Protein AF-A0A080LUN8-F1 (afdb_monomer_lite)

Organism: NCBI:txid327160

pLDDT: mean 87.28, std 7.6, range [53.25, 93.38]

InterPro domains:
  IPR001196 Large ribosomal subunit protein uL15, conserved site [PS00475] (41-71)
  IPR021131 Large ribosomal subunit protein uL15/eL18 [PF00828] (16-75)
  IPR036227 Large ribosomal subunit protein uL15/eL18 superfamily [SSF52080] (3-75)

Secondary structure (DSSP, 8-state):
--GGGEEEEEHHHHHH-S-SEE-HHHHHHTTSS-TT-SEEEEE--S---S--EEES-EE-HHHHHHHHHTT-EEE-

Radius of gyration: 11.27 Å; chains: 1; bounding box: 34×19×25 Å

Foldseek 3Di:
DQPVQEEEAELVLVQPDPDQEDEPVSCCVSVV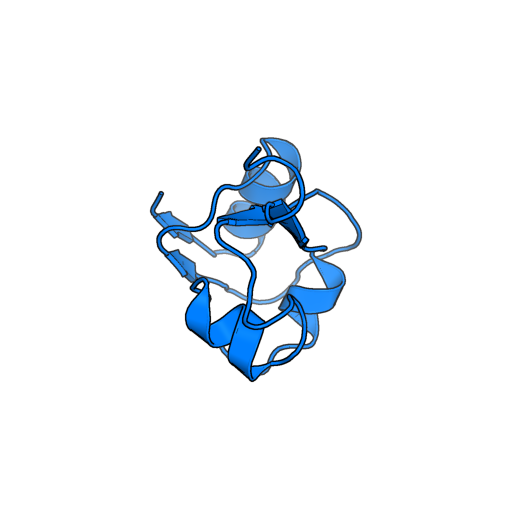GPPSHPAYEYEHHDAHQAAHEYARHHYDPNRQVRNVVSVYYYHD

Structure (mmCIF, N/CA/C/O backbone):
data_AF-A0A080LUN8-F1
#
_entry.id   AF-A0A080LUN8-F1
#
loop_
_atom_site.group_PDB
_atom_site.id
_atom_site.type_symbol
_atom_site.label_atom_id
_atom_site.label_alt_id
_atom_site.label_comp_id
_atom_site.label_asym_id
_atom_site.label_entity_id
_atom_site.label_seq_id
_atom_site.pdbx_PDB_ins_code
_atom_site.Cartn_x
_atom_site.Cartn_y
_atom_site.Cartn_z
_atom_site.occupancy
_atom_site.B_iso_or_equiv
_atom_site.auth_seq_id
_atom_site.auth_comp_id
_atom_site.auth_asym_id
_atom_site.auth_atom_id
_atom_site.pdbx_PDB_model_num
ATOM 1 N N . MET A 1 1 ? 22.625 5.446 -7.295 1.00 53.25 1 MET A N 1
ATOM 2 C CA . MET A 1 1 ? 21.842 5.551 -8.546 1.00 53.25 1 MET A CA 1
ATOM 3 C C . MET A 1 1 ? 20.700 4.523 -8.555 1.00 53.25 1 MET A C 1
ATOM 5 O O . MET A 1 1 ? 20.528 3.792 -9.516 1.00 53.25 1 MET A O 1
ATOM 9 N N . THR A 1 2 ? 19.936 4.428 -7.455 1.00 57.47 2 THR A N 1
ATOM 10 C CA . THR A 1 2 ? 18.916 3.367 -7.246 1.00 57.47 2 THR A CA 1
ATOM 11 C C . THR A 1 2 ? 17.570 3.930 -6.777 1.00 57.47 2 THR A C 1
ATOM 13 O O . THR A 1 2 ? 16.570 3.224 -6.778 1.00 57.47 2 THR A O 1
ATOM 16 N N . ARG A 1 3 ? 17.526 5.214 -6.388 1.00 59.50 3 ARG A N 1
ATOM 17 C CA . ARG A 1 3 ? 16.316 5.877 -5.871 1.00 59.50 3 ARG A CA 1
ATOM 18 C C . ARG A 1 3 ? 15.223 6.031 -6.927 1.00 59.50 3 ARG A C 1
ATOM 20 O O . ARG A 1 3 ? 14.057 6.011 -6.572 1.00 59.50 3 ARG A O 1
ATOM 27 N N . GLU A 1 4 ? 15.602 6.127 -8.197 1.00 68.12 4 GLU A N 1
ATOM 28 C CA . GLU A 1 4 ? 14.691 6.339 -9.331 1.00 68.12 4 GLU A CA 1
ATOM 29 C C . GLU A 1 4 ? 13.831 5.108 -9.659 1.00 68.12 4 GLU A C 1
ATOM 31 O O . GLU A 1 4 ? 12.884 5.207 -10.430 1.00 68.12 4 GLU A O 1
ATOM 36 N N . ARG A 1 5 ? 14.148 3.941 -9.079 1.00 79.44 5 ARG A N 1
ATOM 37 C CA . ARG A 1 5 ? 13.441 2.673 -9.335 1.00 79.44 5 ARG A CA 1
ATOM 38 C C . ARG A 1 5 ? 12.604 2.207 -8.141 1.00 79.44 5 ARG A C 1
ATOM 40 O O . ARG A 1 5 ? 12.119 1.077 -8.154 1.00 79.44 5 ARG A O 1
ATOM 47 N N . ASN A 1 6 ? 12.453 3.059 -7.126 1.00 84.88 6 ASN A N 1
ATOM 48 C CA . ASN A 1 6 ? 11.571 2.825 -5.989 1.00 84.88 6 ASN A CA 1
ATOM 49 C C . ASN A 1 6 ? 10.249 3.543 -6.235 1.00 84.88 6 ASN A C 1
ATOM 51 O O . ASN A 1 6 ? 10.238 4.762 -6.402 1.00 84.88 6 ASN A O 1
ATOM 55 N N . PHE A 1 7 ? 9.153 2.794 -6.226 1.00 89.88 7 PHE A N 1
ATOM 56 C CA . PHE A 1 7 ? 7.828 3.331 -6.507 1.00 89.88 7 PHE A CA 1
ATOM 57 C C . PHE A 1 7 ? 6.929 3.266 -5.281 1.00 89.88 7 PHE A C 1
ATOM 59 O O . PHE A 1 7 ? 7.034 2.365 -4.448 1.00 89.88 7 PHE A O 1
ATOM 66 N N . GLU A 1 8 ? 6.039 4.243 -5.172 1.00 91.44 8 GLU A N 1
ATOM 67 C CA . GLU A 1 8 ? 5.045 4.301 -4.111 1.00 91.44 8 GLU A CA 1
ATOM 68 C C . GLU A 1 8 ? 3.715 3.768 -4.632 1.00 91.44 8 GLU A C 1
ATOM 70 O O . GLU A 1 8 ? 3.243 4.179 -5.690 1.00 91.44 8 GLU A O 1
ATOM 75 N N . VAL A 1 9 ? 3.107 2.862 -3.872 1.00 91.94 9 VAL A N 1
ATOM 76 C CA . VAL A 1 9 ? 1.824 2.245 -4.209 1.00 91.94 9 VAL A CA 1
ATOM 77 C C . VAL A 1 9 ? 0.768 2.707 -3.218 1.00 91.94 9 VAL A C 1
ATOM 79 O O . VAL A 1 9 ? 0.998 2.735 -2.008 1.00 91.94 9 VAL A O 1
ATOM 82 N N . ARG A 1 10 ? -0.400 3.093 -3.731 1.00 92.81 10 ARG A N 1
ATOM 83 C CA . ARG A 1 10 ? -1.526 3.585 -2.926 1.00 92.81 10 ARG A CA 1
ATOM 84 C C . ARG A 1 10 ? -2.459 2.440 -2.546 1.00 92.81 10 ARG A C 1
ATOM 86 O O . ARG A 1 10 ? -2.609 1.491 -3.308 1.00 92.81 10 ARG A O 1
ATOM 93 N N . LEU A 1 11 ? -3.153 2.561 -1.414 1.00 89.75 11 LEU A N 1
ATOM 94 C CA . LEU A 1 11 ? -4.143 1.563 -0.990 1.00 89.75 11 LEU A CA 1
ATOM 95 C C . LEU A 1 11 ? -5.297 1.440 -1.990 1.00 89.75 11 LEU A C 1
ATOM 97 O O . LEU A 1 11 ? -5.735 0.332 -2.268 1.00 89.75 11 LEU A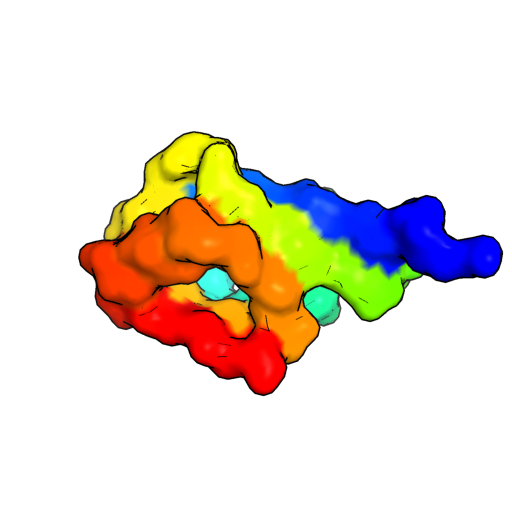 O 1
ATOM 101 N N . THR A 1 12 ? -5.725 2.548 -2.603 1.00 90.06 12 THR A N 1
ATOM 102 C CA . THR A 1 12 ? -6.751 2.517 -3.658 1.00 90.06 12 THR A CA 1
ATOM 103 C C . THR A 1 12 ? -6.331 1.678 -4.868 1.00 90.06 12 THR A C 1
ATOM 105 O O . THR A 1 12 ? -7.180 1.054 -5.492 1.00 90.06 12 THR A O 1
ATOM 108 N N . GLU A 1 13 ? -5.040 1.654 -5.214 1.00 89.06 13 GLU A N 1
ATOM 109 C CA . GLU A 1 13 ? -4.544 0.823 -6.319 1.00 8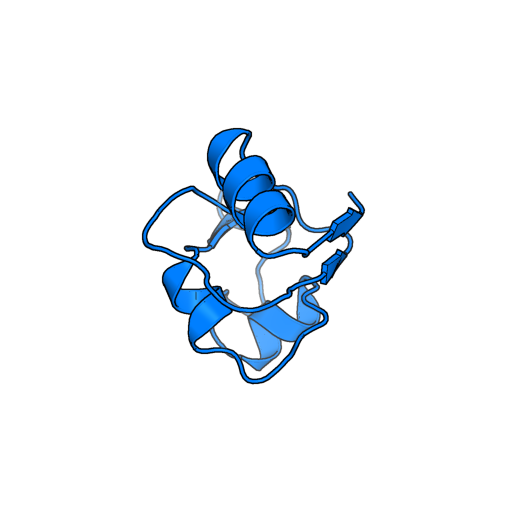9.06 13 GLU A CA 1
ATOM 110 C C . GLU A 1 13 ? -4.690 -0.654 -5.949 1.00 89.06 13 GLU A C 1
ATOM 112 O O . GLU A 1 13 ? -5.271 -1.413 -6.715 1.00 89.06 13 GLU A O 1
ATOM 117 N N . LEU A 1 14 ? -4.268 -1.029 -4.734 1.00 87.94 14 LEU A N 1
ATOM 118 C CA . LEU A 1 14 ? -4.403 -2.388 -4.192 1.00 87.94 14 LEU A CA 1
ATOM 119 C C . LEU A 1 14 ? -5.871 -2.831 -4.079 1.00 87.94 14 LEU A C 1
ATOM 121 O O . LEU A 1 14 ? -6.177 -3.997 -4.308 1.00 87.94 14 LEU A O 1
ATOM 125 N N . GLU A 1 15 ? -6.779 -1.905 -3.759 1.00 89.44 15 GLU A N 1
ATOM 126 C CA . GLU A 1 15 ? -8.220 -2.170 -3.681 1.00 89.44 15 GLU A CA 1
ATOM 127 C C . GLU A 1 15 ? -8.802 -2.575 -5.047 1.00 89.44 15 GLU A C 1
ATOM 129 O O . GLU A 1 15 ? -9.676 -3.435 -5.131 1.00 89.44 15 GLU A O 1
ATOM 134 N N . ARG A 1 16 ? -8.306 -1.967 -6.133 1.00 87.62 16 ARG A N 1
ATOM 135 C CA . ARG A 1 16 ? -8.767 -2.240 -7.504 1.00 87.62 16 ARG A CA 1
ATOM 136 C C . ARG A 1 16 ? -8.184 -3.528 -8.083 1.00 87.62 16 ARG A C 1
ATOM 138 O O . ARG A 1 16 ? -8.668 -3.990 -9.116 1.00 87.62 16 ARG A O 1
ATOM 145 N N . LEU A 1 17 ? -7.154 -4.091 -7.453 1.00 86.75 17 LEU A N 1
ATOM 146 C CA . LEU A 1 17 ? -6.532 -5.325 -7.907 1.00 86.75 17 LEU A CA 1
ATOM 147 C C . LEU A 1 17 ? -7.380 -6.539 -7.506 1.00 86.75 17 LEU A C 1
ATOM 149 O O . LEU A 1 17 ? -7.646 -6.730 -6.319 1.00 86.75 17 LEU A O 1
ATOM 153 N N . PRO A 1 18 ? -7.735 -7.422 -8.456 1.00 85.62 18 PRO A N 1
ATOM 154 C CA . PRO A 1 18 ? -8.496 -8.637 -8.169 1.00 85.62 18 PRO A CA 1
ATOM 155 C C . PRO A 1 18 ? -7.626 -9.765 -7.577 1.00 85.62 18 PRO A C 1
ATOM 157 O O . PRO A 1 18 ? -7.988 -10.933 -7.676 1.00 85.62 18 PRO A O 1
ATOM 160 N N . ILE A 1 19 ? -6.461 -9.439 -7.009 1.00 88.31 19 ILE A N 1
ATOM 161 C CA . ILE A 1 19 ? -5.471 -10.396 -6.496 1.00 88.31 19 ILE A CA 1
ATOM 162 C C . ILE A 1 19 ? -5.200 -10.148 -5.018 1.00 88.31 19 ILE A C 1
ATOM 164 O O . ILE A 1 19 ? -4.929 -9.020 -4.600 1.00 88.31 19 ILE A O 1
ATOM 168 N N . ASP A 1 20 ? -5.337 -11.189 -4.203 1.00 88.06 20 ASP A N 1
ATOM 169 C CA . ASP A 1 20 ? -5.188 -11.074 -2.748 1.00 88.06 20 ASP A CA 1
ATOM 170 C C . ASP A 1 20 ? -3.715 -11.104 -2.330 1.00 88.06 20 ASP A C 1
ATOM 172 O O . ASP A 1 20 ? -3.336 -10.442 -1.370 1.00 88.06 20 ASP A O 1
ATOM 176 N N . GLU A 1 21 ? -2.873 -11.832 -3.065 1.00 90.25 21 GLU A N 1
ATOM 177 C CA . GLU A 1 21 ? -1.429 -11.874 -2.847 1.00 90.25 21 GLU A CA 1
ATOM 178 C C . GLU A 1 21 ? -0.730 -10.850 -3.742 1.00 90.25 21 GLU A C 1
ATOM 180 O O .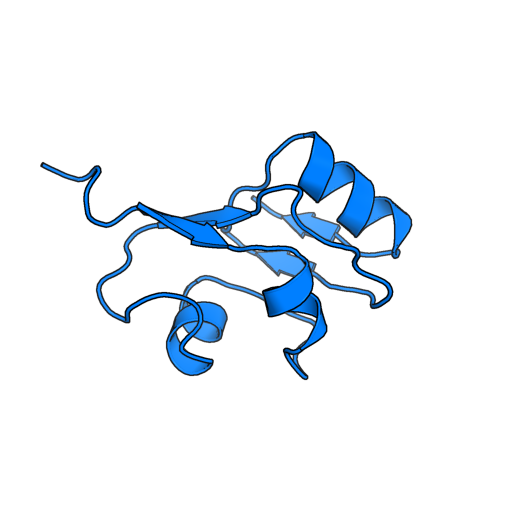 GLU A 1 21 ? -0.878 -10.868 -4.963 1.00 90.25 21 GLU A O 1
ATOM 185 N N . ILE A 1 22 ? 0.008 -9.933 -3.119 1.00 90.88 22 ILE A N 1
ATOM 186 C CA . ILE A 1 22 ? 0.620 -8.790 -3.783 1.00 90.88 22 ILE A CA 1
ATOM 187 C C . ILE A 1 22 ? 2.122 -8.806 -3.510 1.00 90.88 22 ILE A C 1
ATOM 189 O O . ILE A 1 22 ? 2.584 -8.544 -2.397 1.00 90.88 22 ILE A O 1
ATOM 193 N N . ASP A 1 23 ? 2.878 -9.085 -4.563 1.00 91.44 23 ASP A N 1
ATOM 194 C CA . ASP A 1 23 ? 4.330 -8.985 -4.612 1.00 91.44 23 ASP A CA 1
ATOM 195 C C . ASP A 1 23 ? 4.762 -7.930 -5.651 1.00 91.44 23 ASP A C 1
ATOM 197 O O . ASP A 1 23 ? 3.937 -7.293 -6.318 1.00 91.44 23 ASP A O 1
ATOM 201 N N . LEU A 1 24 ? 6.072 -7.712 -5.792 1.00 89.50 24 LEU A N 1
ATOM 202 C CA . LEU A 1 24 ? 6.593 -6.756 -6.772 1.00 89.50 24 LEU A CA 1
ATOM 203 C C . LEU A 1 24 ? 6.202 -7.126 -8.215 1.00 89.50 24 LEU A C 1
ATOM 205 O O . LEU A 1 24 ? 5.909 -6.235 -9.010 1.00 89.50 24 LEU A O 1
ATOM 209 N N . LEU A 1 25 ? 6.171 -8.417 -8.552 1.00 89.81 25 LEU A N 1
ATOM 210 C CA . LEU A 1 25 ? 5.869 -8.899 -9.900 1.00 89.81 25 LEU A CA 1
ATOM 211 C C . LEU A 1 25 ? 4.385 -8.710 -10.243 1.00 89.81 25 LEU A C 1
ATOM 213 O O . LEU A 1 25 ? 4.047 -8.311 -11.353 1.00 89.81 25 LEU A O 1
ATOM 217 N N . ALA A 1 26 ? 3.501 -8.936 -9.282 1.00 90.75 26 ALA A N 1
ATOM 218 C CA . ALA A 1 26 ? 2.066 -8.767 -9.379 1.00 90.75 26 ALA A CA 1
ATOM 219 C C . ALA A 1 26 ? 1.705 -7.289 -9.558 1.00 90.75 26 ALA A C 1
ATOM 221 O O . ALA A 1 26 ? 0.881 -6.950 -10.407 1.00 90.75 26 ALA A O 1
ATOM 222 N N . LEU A 1 27 ? 2.386 -6.393 -8.834 1.00 90.19 27 LEU A N 1
ATOM 223 C CA . LEU A 1 27 ? 2.255 -4.947 -9.030 1.00 90.19 27 LEU A CA 1
ATOM 224 C C . LEU A 1 27 ? 2.722 -4.508 -10.426 1.00 90.19 27 LEU A C 1
ATOM 226 O O . LEU A 1 27 ? 2.103 -3.629 -11.028 1.00 90.19 27 LEU A O 1
ATOM 230 N N . GLN A 1 28 ? 3.789 -5.117 -10.953 1.00 90.75 28 GLN A N 1
ATOM 231 C CA . GLN A 1 28 ? 4.277 -4.857 -12.312 1.00 90.75 28 GLN A CA 1
ATOM 232 C C . GLN A 1 28 ? 3.314 -5.386 -13.378 1.00 90.75 28 GLN A C 1
ATOM 234 O O . GLN A 1 28 ? 2.987 -4.670 -14.322 1.00 90.75 28 GLN A O 1
ATOM 239 N N . ALA A 1 29 ? 2.828 -6.617 -13.214 1.00 89.50 29 ALA A N 1
ATOM 240 C CA . ALA A 1 29 ? 1.880 -7.253 -14.123 1.00 89.50 29 ALA A CA 1
ATOM 241 C C . ALA A 1 29 ? 0.544 -6.500 -14.171 1.00 89.50 29 ALA A C 1
ATOM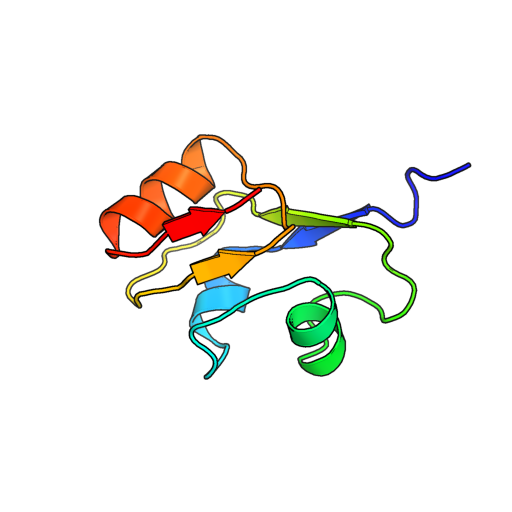 243 O O . ALA A 1 29 ? -0.067 -6.385 -15.231 1.00 89.50 29 ALA A O 1
ATOM 244 N N . ALA A 1 30 ? 0.120 -5.942 -13.037 1.00 88.19 30 ALA A N 1
ATOM 245 C CA . ALA A 1 30 ? -1.064 -5.102 -12.955 1.00 88.19 30 ALA A CA 1
ATOM 246 C C . ALA A 1 30 ? -0.856 -3.665 -13.471 1.00 88.19 30 ALA A C 1
ATOM 248 O O . ALA A 1 30 ? -1.815 -2.899 -13.542 1.00 88.19 30 ALA A O 1
ATOM 249 N N . GLY A 1 31 ? 0.378 -3.281 -13.811 1.00 88.31 31 GLY A N 1
ATOM 250 C CA . GLY A 1 31 ? 0.705 -1.944 -14.308 1.00 88.31 31 GLY A CA 1
ATOM 251 C C . GLY A 1 31 ? 0.667 -0.838 -13.247 1.00 88.31 31 GLY A C 1
ATOM 252 O O . GLY A 1 31 ? 0.693 0.335 -13.608 1.00 88.31 31 GLY A O 1
ATOM 253 N N . VAL A 1 32 ? 0.626 -1.194 -11.957 1.00 90.19 32 VAL A N 1
ATOM 254 C CA . VAL A 1 32 ? 0.651 -0.246 -10.824 1.00 90.19 32 VAL A CA 1
ATOM 255 C C . VAL A 1 32 ? 2.045 0.352 -10.649 1.00 90.19 32 VAL A C 1
ATOM 257 O O . VAL A 1 32 ? 2.203 1.533 -10.342 1.00 90.19 32 VAL A O 1
ATOM 260 N N . VAL A 1 33 ? 3.081 -0.460 -10.870 1.00 89.94 33 VAL A N 1
ATOM 261 C CA . VAL A 1 33 ? 4.473 -0.003 -10.913 1.00 89.94 33 VAL A CA 1
ATOM 262 C C . VAL A 1 33 ? 5.111 -0.385 -12.248 1.00 89.94 33 VAL A C 1
ATOM 264 O O . VAL A 1 33 ? 4.745 -1.401 -12.839 1.00 89.94 33 VAL A O 1
ATOM 267 N N . PRO A 1 34 ? 6.095 0.382 -12.745 1.00 89.31 34 PRO A N 1
ATOM 268 C CA . PRO A 1 34 ? 6.809 0.013 -13.962 1.00 89.31 34 PRO A CA 1
ATOM 269 C C . PRO A 1 34 ? 7.549 -1.321 -13.805 1.00 89.31 34 PRO A C 1
ATOM 271 O O . PRO A 1 34 ? 8.140 -1.580 -12.759 1.00 89.31 34 PRO A O 1
ATOM 274 N N . GLY A 1 35 ? 7.637 -2.119 -14.874 1.00 87.44 35 GLY A N 1
ATOM 275 C CA . GLY A 1 35 ? 8.411 -3.377 -14.889 1.00 87.44 35 GLY A CA 1
ATOM 276 C C . GLY A 1 35 ? 9.906 -3.215 -14.562 1.00 87.44 35 GLY A C 1
ATOM 277 O O . GLY A 1 35 ? 10.589 -4.171 -14.221 1.00 87.44 35 GLY A O 1
ATOM 278 N N . ALA A 1 36 ? 10.426 -1.988 -14.635 1.00 87.19 36 ALA A N 1
ATOM 279 C CA . ALA A 1 36 ? 11.790 -1.641 -14.243 1.00 87.19 36 ALA A CA 1
ATOM 280 C C . ALA A 1 36 ? 11.938 -1.277 -12.750 1.00 87.19 36 ALA A C 1
ATOM 282 O O . ALA A 1 36 ? 13.038 -0.891 -12.340 1.00 87.19 36 ALA A O 1
ATOM 283 N N . ALA A 1 37 ? 10.856 -1.329 -11.965 1.00 88.38 37 ALA A N 1
ATOM 284 C CA . ALA A 1 37 ? 10.866 -1.055 -10.533 1.00 88.38 37 ALA A CA 1
ATOM 285 C C . ALA A 1 37 ? 11.682 -2.117 -9.784 1.00 88.38 37 ALA A C 1
ATOM 287 O O . ALA A 1 37 ? 11.529 -3.311 -10.027 1.00 88.38 37 ALA A O 1
ATOM 288 N N . LEU A 1 38 ? 12.541 -1.669 -8.870 1.00 87.38 38 LEU A N 1
ATOM 289 C CA . LEU A 1 38 ? 13.351 -2.540 -8.011 1.00 87.38 38 LEU A CA 1
ATOM 290 C C . LEU A 1 38 ? 12.736 -2.720 -6.626 1.00 87.38 38 LEU A C 1
ATOM 292 O O . LEU A 1 38 ? 12.992 -3.724 -5.971 1.00 87.38 38 LEU A O 1
ATOM 296 N N . ALA A 1 39 ? 11.939 -1.752 -6.178 1.00 87.50 39 ALA A N 1
ATOM 297 C CA . ALA A 1 39 ? 11.172 -1.871 -4.953 1.00 87.50 39 ALA A CA 1
ATOM 298 C C . ALA A 1 39 ? 9.867 -1.088 -5.059 1.00 87.50 39 ALA A C 1
ATOM 300 O O . ALA A 1 39 ? 9.772 -0.074 -5.759 1.00 87.50 39 ALA A O 1
ATOM 301 N N . ALA A 1 40 ? 8.882 -1.549 -4.301 1.00 90.50 40 ALA A N 1
ATOM 302 C CA . ALA A 1 40 ? 7.629 -0.856 -4.086 1.00 90.50 40 ALA A CA 1
ATOM 303 C C . ALA A 1 40 ? 7.455 -0.581 -2.590 1.00 90.50 40 ALA A C 1
ATOM 305 O O . ALA A 1 40 ? 7.858 -1.385 -1.744 1.00 90.50 40 ALA A O 1
ATOM 306 N N . LYS A 1 41 ? 6.865 0.568 -2.266 1.00 91.44 41 LYS A N 1
ATOM 307 C CA . LYS A 1 41 ? 6.503 0.930 -0.899 1.00 91.44 41 LYS A CA 1
ATOM 308 C C . LYS A 1 41 ? 5.041 1.339 -0.832 1.00 91.44 41 LYS A C 1
ATOM 310 O O . LYS A 1 41 ? 4.632 2.281 -1.505 1.00 91.44 41 LYS A O 1
ATOM 315 N N . VAL A 1 42 ? 4.262 0.672 0.011 1.00 92.62 42 VAL A N 1
ATOM 316 C CA . VAL A 1 42 ? 2.843 0.986 0.181 1.00 92.62 42 VAL A CA 1
ATOM 317 C C . VAL A 1 42 ? 2.665 2.160 1.141 1.00 92.62 42 VAL A C 1
ATOM 319 O O . VAL A 1 42 ? 3.130 2.140 2.288 1.00 92.62 42 VAL A O 1
ATOM 322 N N . ILE A 1 43 ? 1.965 3.190 0.677 1.00 92.94 43 ILE A N 1
ATOM 323 C CA . ILE A 1 43 ? 1.667 4.406 1.435 1.00 92.94 43 ILE A CA 1
ATOM 324 C C . ILE A 1 43 ? 0.184 4.479 1.801 1.00 92.94 43 ILE A C 1
ATOM 326 O O . ILE A 1 43 ? -0.680 3.984 1.077 1.00 92.94 43 ILE A O 1
ATOM 330 N N . LEU A 1 44 ? -0.117 5.114 2.937 1.00 91.31 44 LEU A N 1
ATOM 331 C CA . LEU A 1 44 ? -1.491 5.362 3.367 1.00 91.31 44 LEU A CA 1
ATOM 332 C C . LEU A 1 44 ? -2.114 6.423 2.451 1.00 91.31 44 LEU A C 1
ATOM 334 O O . LEU A 1 44 ? -1.947 7.622 2.659 1.00 91.31 44 LEU A O 1
ATOM 338 N N . SER A 1 45 ? -2.795 5.974 1.403 1.00 89.56 45 SER A N 1
ATOM 339 C CA . SER A 1 45 ? -3.527 6.838 0.481 1.00 89.56 45 SER A CA 1
ATOM 340 C C . SER A 1 45 ? -4.756 6.095 -0.022 1.00 89.56 45 SER A C 1
ATOM 342 O O . SER A 1 45 ? -4.633 5.122 -0.768 1.00 89.56 45 SER A O 1
ATOM 344 N N . GLY A 1 46 ? -5.924 6.545 0.435 1.00 87.44 46 GLY A N 1
ATOM 345 C CA . GLY A 1 46 ? -7.198 5.864 0.232 1.00 87.44 46 GLY A CA 1
ATOM 346 C C . GLY A 1 46 ? -7.555 4.908 1.367 1.00 87.44 46 GLY A C 1
ATOM 347 O O . GLY A 1 46 ? -6.960 4.948 2.444 1.00 87.44 46 GLY A O 1
ATOM 348 N N . ALA A 1 47 ? -8.546 4.064 1.107 1.00 85.31 47 ALA A N 1
ATOM 349 C CA . ALA A 1 47 ? -9.007 3.020 2.009 1.00 85.31 47 ALA A CA 1
ATOM 350 C C . ALA A 1 47 ? -8.835 1.658 1.337 1.00 85.31 47 ALA A C 1
ATOM 352 O O . ALA A 1 47 ? -8.872 1.564 0.110 1.00 85.31 47 ALA A O 1
ATOM 353 N N . ILE A 1 48 ? -8.652 0.630 2.157 1.00 88.25 48 ILE A N 1
ATOM 354 C CA . ILE A 1 48 ? -8.640 -0.761 1.727 1.00 88.25 48 ILE A CA 1
ATOM 355 C C . ILE A 1 48 ? -9.688 -1.504 2.547 1.00 88.25 48 ILE A C 1
ATOM 357 O O . ILE A 1 48 ? -9.729 -1.363 3.770 1.00 88.25 48 ILE A O 1
ATOM 361 N N . THR A 1 49 ? -10.586 -2.210 1.868 1.00 87.94 49 THR A N 1
ATOM 362 C CA . THR A 1 49 ? -11.677 -2.962 2.510 1.00 87.94 49 THR A CA 1
ATOM 363 C C . THR A 1 49 ? -11.495 -4.463 2.361 1.00 87.94 49 THR A C 1
ATOM 365 O O . THR A 1 49 ? -12.040 -5.240 3.145 1.00 87.94 49 THR A O 1
ATOM 368 N N . ARG A 1 50 ? -10.685 -4.872 1.382 1.00 88.44 50 ARG A N 1
ATOM 369 C CA . ARG A 1 50 ? -10.365 -6.268 1.114 1.00 88.44 50 ARG A CA 1
ATOM 370 C C . ARG A 1 50 ? -9.147 -6.750 1.889 1.00 88.44 50 ARG A C 1
ATOM 372 O O . ARG A 1 50 ? -8.206 -6.009 2.172 1.00 88.44 50 ARG A O 1
ATOM 379 N N . LYS A 1 51 ? -9.141 -8.055 2.137 1.00 90.19 51 LYS A N 1
ATOM 380 C CA . LYS A 1 51 ? -7.985 -8.768 2.660 1.00 90.19 51 LYS A CA 1
ATOM 381 C C . LYS A 1 51 ? -6.904 -8.863 1.582 1.00 90.19 51 LYS A C 1
ATOM 383 O O . LYS A 1 51 ? -7.128 -9.473 0.544 1.00 90.19 51 LYS A O 1
ATOM 388 N N . VAL A 1 52 ? -5.727 -8.308 1.860 1.00 90.38 52 VAL A N 1
ATOM 389 C CA . VAL A 1 52 ? -4.535 -8.431 1.004 1.00 90.38 52 VAL A CA 1
ATOM 390 C C . VAL A 1 52 ? -3.326 -8.898 1.799 1.00 90.38 52 VAL A C 1
ATOM 392 O O . VAL A 1 52 ? -3.131 -8.535 2.960 1.00 90.38 52 VAL A O 1
ATOM 395 N N . THR A 1 53 ? -2.493 -9.698 1.151 1.00 91.62 53 THR A N 1
ATOM 396 C CA . THR A 1 53 ? -1.238 -10.217 1.676 1.00 91.62 53 THR A CA 1
ATOM 397 C C . THR A 1 53 ? -0.089 -9.632 0.866 1.00 91.62 53 THR A C 1
ATOM 399 O O . THR A 1 53 ? 0.075 -9.963 -0.303 1.00 91.62 53 THR A O 1
ATOM 402 N N . LEU A 1 54 ? 0.708 -8.760 1.481 1.00 90.69 54 LEU A N 1
ATOM 403 C CA . LEU A 1 54 ? 1.922 -8.217 0.874 1.00 90.69 54 LEU A CA 1
ATOM 404 C C . LEU A 1 54 ? 3.097 -9.170 1.111 1.00 90.69 54 LEU A C 1
ATOM 406 O O . LEU A 1 54 ? 3.330 -9.563 2.256 1.00 90.69 54 LEU A O 1
ATOM 410 N N . ARG A 1 55 ? 3.856 -9.495 0.059 1.00 90.69 55 ARG A N 1
ATOM 411 C CA . ARG A 1 55 ? 5.079 -10.312 0.137 1.00 90.69 55 ARG A CA 1
ATOM 412 C C . ARG A 1 55 ? 6.277 -9.589 -0.470 1.00 90.69 55 ARG A C 1
ATOM 414 O O . ARG A 1 55 ? 6.260 -9.255 -1.651 1.00 90.69 55 ARG A O 1
ATOM 421 N N . GLY A 1 56 ? 7.326 -9.371 0.321 1.00 86.12 56 GLY A N 1
ATOM 422 C CA . GLY A 1 56 ? 8.562 -8.722 -0.135 1.00 86.12 56 GLY A CA 1
ATOM 423 C C . GLY A 1 56 ? 8.366 -7.268 -0.585 1.00 86.12 56 GLY A C 1
ATOM 424 O O . GLY A 1 56 ? 9.174 -6.737 -1.347 1.00 86.12 56 GLY A O 1
ATOM 425 N N . VAL A 1 57 ? 7.276 -6.627 -0.148 1.00 89.25 57 VAL A N 1
ATOM 426 C CA . VAL A 1 57 ? 6.928 -5.236 -0.456 1.00 89.25 57 VAL A CA 1
ATOM 427 C C . VAL A 1 57 ? 6.827 -4.469 0.853 1.00 89.25 57 VAL A C 1
ATOM 429 O O . VAL A 1 57 ? 6.052 -4.835 1.735 1.00 89.25 57 VAL A O 1
ATOM 432 N N . GLY A 1 58 ? 7.585 -3.378 0.964 1.00 89.06 58 GLY A N 1
ATOM 433 C CA . GLY A 1 58 ? 7.593 -2.575 2.179 1.00 89.06 58 GLY A CA 1
ATOM 434 C C . GLY A 1 58 ? 6.287 -1.805 2.362 1.00 89.06 58 GLY A C 1
ATOM 435 O O . GLY A 1 58 ? 5.726 -1.278 1.400 1.00 89.06 58 GLY A O 1
ATOM 436 N N . ALA A 1 59 ? 5.826 -1.655 3.600 1.00 91.44 59 ALA A N 1
ATOM 437 C CA . ALA A 1 59 ? 4.645 -0.850 3.917 1.00 91.44 59 ALA A CA 1
ATOM 438 C C . ALA A 1 59 ? 4.980 0.263 4.920 1.00 91.44 59 ALA A C 1
ATOM 440 O O . ALA A 1 59 ? 5.745 0.094 5.868 1.00 91.44 59 ALA A O 1
ATOM 441 N N . THR A 1 60 ? 4.403 1.451 4.733 1.00 93.38 60 THR A N 1
ATOM 442 C CA . THR A 1 60 ? 4.457 2.497 5.768 1.00 93.38 60 THR A CA 1
ATOM 443 C C . THR A 1 60 ? 3.642 2.088 6.992 1.00 93.38 60 THR A C 1
ATOM 445 O O . THR A 1 60 ? 2.684 1.329 6.875 1.00 93.38 60 THR A O 1
ATOM 448 N N . LYS A 1 61 ? 3.966 2.648 8.167 1.00 90.38 61 LYS A N 1
ATOM 449 C CA . LYS A 1 61 ? 3.252 2.356 9.426 1.00 90.38 61 LYS A CA 1
ATOM 450 C C . LYS A 1 61 ? 1.728 2.486 9.290 1.00 90.38 61 LYS A C 1
ATOM 452 O O . LYS A 1 61 ? 1.002 1.613 9.745 1.00 90.38 61 LYS A O 1
ATOM 457 N N . GLY A 1 62 ? 1.257 3.548 8.629 1.00 90.12 62 GLY A N 1
ATOM 458 C CA . GLY A 1 62 ? -0.173 3.770 8.399 1.00 90.12 62 GLY A CA 1
ATOM 459 C C . GLY A 1 62 ? -0.786 2.775 7.412 1.00 90.12 62 GLY A C 1
ATOM 460 O O . GLY A 1 62 ? -1.864 2.252 7.665 1.00 90.12 62 GLY A O 1
ATOM 461 N N . ALA A 1 63 ? -0.087 2.470 6.314 1.00 90.56 63 ALA A N 1
ATOM 462 C CA . ALA A 1 63 ? -0.569 1.500 5.331 1.00 90.56 63 ALA A CA 1
ATOM 463 C C . ALA A 1 63 ? -0.656 0.087 5.913 1.00 90.56 63 ALA A C 1
ATOM 465 O O . ALA A 1 63 ? -1.654 -0.596 5.713 1.00 90.56 63 ALA A O 1
ATOM 466 N N . ARG A 1 64 ? 0.360 -0.330 6.676 1.00 90.00 64 ARG A N 1
ATOM 467 C CA . ARG A 1 64 ? 0.368 -1.618 7.370 1.00 90.00 64 ARG A CA 1
ATOM 468 C C . ARG A 1 64 ? -0.814 -1.739 8.329 1.00 90.00 64 ARG A C 1
ATOM 470 O O . ARG A 1 64 ? -1.527 -2.730 8.262 1.00 90.00 64 ARG A O 1
ATOM 477 N N . ALA A 1 65 ? -1.064 -0.710 9.142 1.00 90.75 65 ALA A N 1
ATOM 478 C CA . ALA A 1 65 ? -2.206 -0.695 10.052 1.00 90.75 65 ALA A CA 1
ATOM 479 C C . ALA A 1 65 ? -3.549 -0.807 9.307 1.00 90.75 65 ALA A C 1
ATOM 481 O O . ALA A 1 65 ? -4.428 -1.541 9.743 1.00 90.75 65 ALA A O 1
ATOM 482 N N . ALA A 1 66 ? -3.701 -0.126 8.165 1.00 89.44 66 ALA A N 1
ATOM 483 C CA . ALA A 1 66 ? -4.909 -0.227 7.343 1.00 89.44 66 ALA A CA 1
ATOM 484 C C . ALA A 1 66 ? -5.092 -1.632 6.736 1.00 89.44 66 ALA A C 1
ATOM 486 O O . ALA A 1 66 ? -6.199 -2.162 6.734 1.00 89.44 66 ALA A O 1
ATOM 487 N N . ILE A 1 67 ? -4.007 -2.252 6.263 1.00 89.94 67 ILE A N 1
ATOM 488 C CA . ILE A 1 67 ? -4.020 -3.612 5.705 1.00 89.94 67 ILE A CA 1
ATOM 489 C C . ILE A 1 67 ? -4.357 -4.646 6.783 1.00 89.94 67 ILE A C 1
ATOM 491 O O . ILE A 1 67 ? -5.203 -5.508 6.562 1.00 89.94 67 ILE A O 1
ATOM 495 N N . GLU A 1 68 ? -3.730 -4.552 7.955 1.00 89.44 68 GLU A N 1
ATOM 496 C CA . GLU A 1 68 ? -4.013 -5.431 9.094 1.00 89.44 68 GLU A CA 1
ATOM 497 C C . GLU A 1 68 ? -5.457 -5.243 9.594 1.00 89.44 68 GLU A C 1
ATOM 499 O O . GLU A 1 68 ? -6.135 -6.228 9.882 1.00 89.44 68 GLU A O 1
ATOM 504 N N . ALA A 1 69 ? -5.976 -4.008 9.610 1.00 89.19 69 ALA A N 1
ATOM 505 C CA . ALA A 1 69 ? -7.371 -3.723 9.958 1.00 89.19 69 ALA A CA 1
ATOM 506 C C . ALA A 1 69 ? -8.378 -4.335 8.966 1.00 89.19 69 ALA A C 1
ATOM 508 O O . ALA A 1 69 ? -9.461 -4.748 9.375 1.00 89.19 69 ALA A O 1
ATOM 509 N N . ALA A 1 70 ? -8.013 -4.451 7.686 1.00 88.25 70 ALA A N 1
ATOM 510 C CA . ALA A 1 70 ? -8.796 -5.165 6.674 1.00 88.25 70 ALA A CA 1
ATOM 511 C C . ALA A 1 70 ? -8.622 -6.703 6.733 1.00 88.25 70 ALA A C 1
ATOM 513 O O . ALA A 1 70 ? -9.128 -7.426 5.875 1.00 88.25 70 ALA A O 1
ATOM 514 N N . GLY A 1 71 ? -7.899 -7.228 7.732 1.00 87.00 71 GLY A N 1
ATOM 515 C CA . GLY A 1 71 ? -7.632 -8.661 7.903 1.00 87.00 71 GLY A CA 1
ATOM 516 C C . GLY A 1 71 ? -6.509 -9.204 7.013 1.00 87.00 71 GLY A C 1
ATOM 517 O O . GLY A 1 71 ? -6.378 -10.422 6.857 1.00 87.00 71 GLY A O 1
ATOM 518 N N . GLY A 1 72 ? -5.728 -8.310 6.404 1.00 89.25 72 GLY A N 1
ATOM 519 C CA . GLY A 1 72 ? -4.562 -8.611 5.585 1.00 89.25 72 GLY A CA 1
ATOM 520 C C . GLY A 1 72 ? -3.307 -8.942 6.391 1.00 89.25 72 GLY A C 1
ATOM 521 O O . GLY A 1 72 ? -3.315 -9.045 7.617 1.00 89.25 72 GLY A O 1
ATOM 522 N N . SER A 1 73 ? -2.194 -9.146 5.693 1.00 88.38 73 SER A N 1
ATOM 523 C CA . SER A 1 73 ? -0.900 -9.444 6.319 1.00 88.38 73 SER A CA 1
ATOM 524 C C . SER A 1 73 ? 0.243 -8.860 5.502 1.00 88.38 73 SER A C 1
ATOM 526 O O . SER A 1 73 ? 0.169 -8.806 4.278 1.00 88.38 73 SER A O 1
ATOM 528 N N . VAL A 1 74 ? 1.309 -8.431 6.173 1.00 87.25 74 VAL A N 1
ATOM 529 C CA . VAL A 1 74 ? 2.513 -7.907 5.520 1.00 87.25 74 VAL A CA 1
ATOM 530 C C . VAL A 1 74 ? 3.686 -8.797 5.904 1.00 87.25 74 VAL A C 1
ATOM 532 O O . VAL A 1 74 ? 4.009 -8.925 7.083 1.00 87.25 74 VAL A O 1
ATOM 535 N N . THR A 1 75 ? 4.282 -9.453 4.914 1.00 83.50 75 THR A N 1
ATOM 536 C CA . THR A 1 75 ? 5.481 -10.283 5.055 1.00 83.50 75 THR A CA 1
ATOM 537 C C . THR A 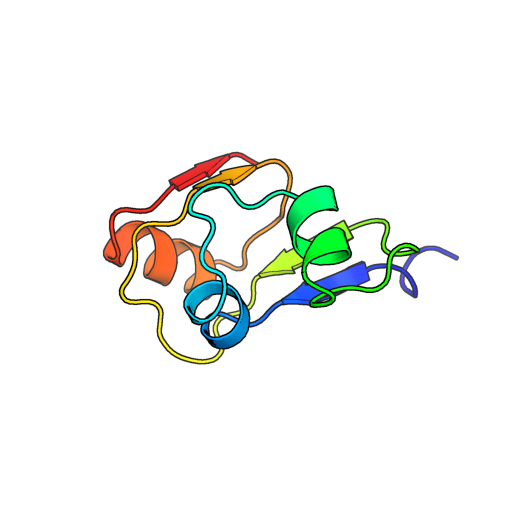1 75 ? 6.604 -9.588 4.291 1.00 83.50 75 THR A C 1
ATOM 539 O O . THR A 1 75 ? 6.662 -9.665 3.064 1.00 83.50 75 THR A O 1
ATOM 542 N N . GLU A 1 76 ? 7.420 -8.821 5.015 1.00 62.84 76 GLU A N 1
ATOM 543 C CA . GLU A 1 76 ? 8.565 -8.066 4.476 1.00 62.84 76 GLU A CA 1
ATOM 544 C C . GLU A 1 76 ? 9.817 -8.941 4.375 1.00 62.84 76 GLU A C 1
ATOM 546 O O . GLU A 1 76 ? 10.055 -9.738 5.314 1.00 62.84 76 GLU A O 1
#

Sequence (76 aa):
MTRERNFEVRLTELERLPIDEIDLLALQAAGVVPGAALAAKVILSGAITRKVTLRGVGATKGARAAIEAAGGSVTE